Protein AF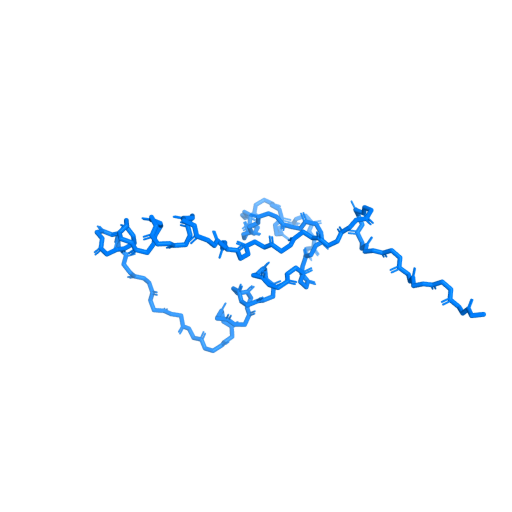-A0A382YCJ0-F1 (afdb_monomer_lite)

Organism: NCBI:txid408172

pLDDT: mean 95.51, std 6.32, range [52.97, 98.25]

Foldseek 3Di:
DDDDDADPPDNHQDALADDDVRVVVVVVVVVPDDDDDDDPVVVVVVVCNRVSVVPPDPDDDDPVRVVVPD

Secondary structure (DSSP, 8-state):
-PPPPPPTTSSS-------HHHHHHHHHHHTTSPP-PPPHHHHHHHHHHHTTTTTT--SPPPHHHHHHH-

InterPro domains:
  IPR015947 PUA-like superfamily [SSF88697] (5-70)
  IPR025980 ATP-sulfurylase PUA-like domain [PF14306] (7-70)

Sequence (70 aa):
MSELVLPHGSKTLLPLVLEGNAITTELEKAKSLPKITCSSREFGDVIMLGIGGFTPLDGFMTKIDWHSVC

Radius of gyration: 15.17 Å; chains: 1; bounding box: 34×39×36 Å

Structure (mmCIF, N/CA/C/O backbone):
data_AF-A0A382YCJ0-F1
#
_entry.id   AF-A0A382YCJ0-F1
#
loop_
_atom_site.group_PDB
_atom_site.id
_atom_site.type_symbol
_atom_site.label_atom_id
_atom_site.label_alt_id
_atom_site.label_comp_id
_atom_site.label_asym_id
_atom_site.label_entity_id
_atom_site.label_seq_id
_atom_site.pdbx_PDB_ins_code
_atom_site.Cartn_x
_atom_site.Cartn_y
_atom_site.Cartn_z
_atom_site.occupancy
_atom_site.B_iso_or_equiv
_atom_site.auth_seq_id
_atom_site.auth_comp_id
_atom_site.auth_asym_id
_atom_site.auth_atom_id
_atom_site.pdbx_PDB_model_num
ATOM 1 N N . MET A 1 1 ? 0.269 26.360 -23.895 1.00 52.97 1 MET A N 1
ATOM 2 C CA . MET A 1 1 ? 0.315 25.665 -22.591 1.00 52.97 1 MET A CA 1
ATOM 3 C C . MET A 1 1 ? 0.856 24.274 -22.851 1.00 52.97 1 MET A C 1
ATOM 5 O O . MET A 1 1 ? 0.377 23.659 -23.793 1.00 52.97 1 MET A O 1
ATOM 9 N N . SER A 1 2 ? 1.890 23.825 -22.137 1.00 70.44 2 SER A N 1
ATOM 10 C CA . SER A 1 2 ? 2.389 22.453 -22.292 1.00 70.44 2 SER A CA 1
ATOM 11 C C . SER A 1 2 ? 1.365 21.485 -21.711 1.00 70.44 2 SER A C 1
ATOM 13 O O . SER A 1 2 ? 0.930 21.674 -20.575 1.00 70.44 2 SER A O 1
ATOM 15 N N . GLU A 1 3 ? 0.971 20.478 -22.482 1.00 85.19 3 GLU A N 1
ATOM 16 C CA . GLU A 1 3 ? 0.136 19.392 -21.977 1.00 85.19 3 GLU A CA 1
ATOM 17 C C . GLU A 1 3 ? 0.896 18.631 -20.884 1.00 85.19 3 GLU A C 1
ATOM 19 O O . GLU A 1 3 ? 2.116 18.459 -20.961 1.00 85.19 3 GLU A O 1
ATOM 24 N N . LEU A 1 4 ? 0.184 18.228 -19.831 1.00 91.19 4 LEU A N 1
ATOM 25 C CA . LEU A 1 4 ? 0.770 17.409 -18.776 1.00 91.19 4 LEU A CA 1
ATOM 26 C C . LEU A 1 4 ? 1.163 16.049 -19.358 1.00 91.19 4 LEU A C 1
ATOM 28 O O . LEU A 1 4 ? 0.402 15.444 -20.113 1.00 91.19 4 LEU A O 1
ATOM 32 N N . VAL A 1 5 ? 2.348 15.565 -18.987 1.00 93.19 5 VAL A N 1
ATOM 33 C CA . VAL A 1 5 ? 2.805 14.231 -19.384 1.00 93.19 5 VAL A CA 1
ATOM 34 C C . VAL A 1 5 ? 1.905 13.182 -18.734 1.00 93.19 5 VAL A C 1
ATOM 36 O O . VAL A 1 5 ? 1.571 13.283 -17.552 1.00 93.19 5 VAL A O 1
ATOM 39 N N . LEU A 1 6 ? 1.513 12.176 -19.518 1.00 94.88 6 LEU A N 1
ATOM 40 C CA . LEU A 1 6 ? 0.717 11.063 -19.016 1.00 94.88 6 LEU A CA 1
ATOM 41 C C . LEU A 1 6 ? 1.520 10.216 -18.011 1.00 94.88 6 LEU A C 1
ATOM 43 O O . LEU A 1 6 ? 2.739 10.084 -18.153 1.00 94.88 6 LEU A O 1
ATOM 47 N N . PRO A 1 7 ? 0.853 9.593 -17.027 1.00 95.50 7 PRO A N 1
ATOM 48 C CA . PRO A 1 7 ? 1.489 8.638 -16.128 1.00 95.50 7 PRO A CA 1
ATOM 49 C C . PRO A 1 7 ? 2.123 7.455 -16.866 1.00 95.50 7 PRO A C 1
ATOM 51 O O . PRO A 1 7 ? 1.713 7.068 -17.960 1.00 95.50 7 PRO A O 1
ATOM 54 N N . HIS A 1 8 ? 3.126 6.843 -16.242 1.00 95.50 8 HIS A N 1
ATOM 55 C CA . HIS A 1 8 ? 3.772 5.663 -16.799 1.00 95.50 8 HIS A CA 1
ATOM 56 C C . HIS A 1 8 ? 2.793 4.478 -16.871 1.00 95.50 8 HIS A C 1
ATOM 58 O O . HIS A 1 8 ? 2.107 4.172 -15.899 1.00 95.50 8 HIS A O 1
ATOM 64 N N . GLY A 1 9 ? 2.714 3.813 -18.029 1.00 94.38 9 GLY A N 1
ATOM 65 C CA . GLY A 1 9 ? 1.917 2.590 -18.209 1.00 94.38 9 GLY A CA 1
ATOM 66 C C . GLY A 1 9 ? 0.394 2.753 -18.086 1.00 94.38 9 GLY A C 1
ATOM 67 O O . GLY A 1 9 ? -0.318 1.754 -18.138 1.00 94.38 9 GLY A O 1
ATOM 68 N N . SER A 1 10 ? -0.127 3.977 -17.941 1.00 94.06 10 SER A N 1
ATOM 69 C CA . SER A 1 10 ? -1.557 4.250 -17.755 1.00 94.06 10 SER A CA 1
ATOM 70 C C . SER A 1 10 ? -1.962 5.603 -18.352 1.00 94.06 10 SER A C 1
ATOM 72 O O . SER A 1 10 ? -1.146 6.504 -18.517 1.00 94.06 10 SER A O 1
ATOM 74 N N . LYS A 1 11 ? -3.252 5.775 -18.660 1.00 93.69 11 LYS A N 1
ATOM 75 C CA . LYS A 1 11 ? -3.817 7.075 -19.074 1.00 93.69 11 LYS A CA 1
ATOM 76 C C . LYS A 1 11 ? -4.048 8.019 -17.888 1.00 93.69 11 LYS A C 1
ATOM 78 O O . LYS A 1 11 ? -4.188 9.221 -18.090 1.00 93.69 11 LYS A O 1
ATOM 83 N N . THR A 1 12 ? -4.111 7.480 -16.673 1.00 95.12 12 THR A N 1
ATOM 84 C CA . THR A 1 12 ? -4.402 8.202 -15.425 1.00 95.12 12 THR A CA 1
ATOM 85 C C . THR A 1 12 ? -3.555 7.655 -14.280 1.00 95.12 12 THR A C 1
ATOM 87 O O . THR A 1 12 ? -3.057 6.532 -14.356 1.00 95.12 12 THR A O 1
ATOM 90 N N . LEU A 1 13 ? -3.384 8.433 -13.207 1.00 96.25 13 LEU A N 1
ATOM 91 C CA . LEU A 1 13 ? -2.775 7.906 -11.985 1.00 96.25 13 LEU A CA 1
ATOM 92 C C . LEU A 1 13 ? -3.666 6.802 -11.418 1.00 96.25 13 LEU A C 1
ATOM 94 O O . LEU A 1 13 ? -4.891 6.870 -11.548 1.00 96.25 13 LEU A O 1
ATOM 98 N N . LEU A 1 14 ? -3.044 5.816 -10.778 1.00 96.81 14 LEU A N 1
ATOM 99 C CA . LEU A 1 14 ? -3.730 4.717 -10.104 1.00 96.81 14 LEU A CA 1
ATOM 100 C C . LEU A 1 14 ? -3.339 4.699 -8.615 1.00 96.81 14 LEU A C 1
ATOM 102 O O . LEU A 1 14 ? -2.550 3.852 -8.201 1.00 96.81 14 LEU A O 1
ATOM 106 N N . PRO A 1 15 ? -3.822 5.659 -7.800 1.00 97.62 15 PRO A N 1
ATOM 107 C CA . PRO A 1 15 ? -3.597 5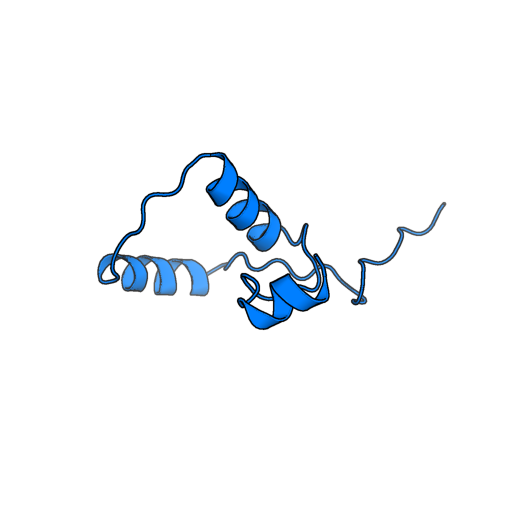.642 -6.358 1.00 97.62 15 PRO A CA 1
ATOM 108 C C . PRO A 1 15 ? -4.286 4.434 -5.719 1.00 97.62 15 PRO A C 1
ATOM 110 O O . PRO A 1 15 ? -5.428 4.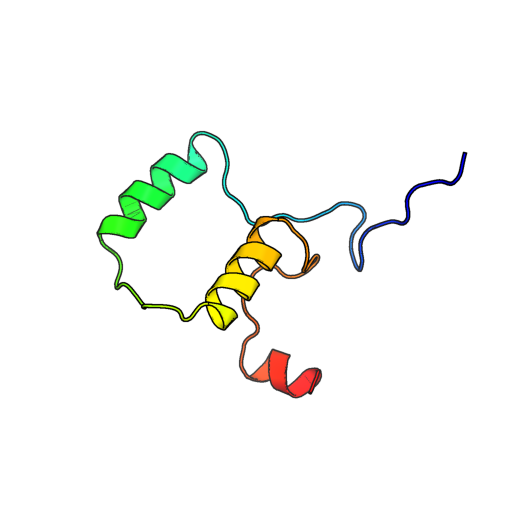125 -6.057 1.00 97.62 15 PRO A O 1
ATOM 113 N N . LEU A 1 16 ? -3.616 3.782 -4.767 1.00 98.00 16 LEU A N 1
ATOM 114 C CA . LEU A 1 16 ? -4.191 2.654 -4.019 1.00 98.00 16 LEU A CA 1
ATOM 115 C C . LEU A 1 16 ? -4.861 3.075 -2.705 1.00 98.00 16 LEU A C 1
ATOM 117 O O . LEU A 1 16 ? -5.341 2.229 -1.949 1.00 98.00 16 LEU A O 1
ATOM 121 N N . VAL A 1 17 ? -4.879 4.376 -2.398 1.00 97.12 17 VAL A N 1
ATOM 122 C CA . VAL A 1 17 ? -5.580 4.895 -1.223 1.00 97.12 17 VAL A CA 1
ATOM 123 C C . VAL A 1 17 ? -7.085 4.641 -1.342 1.00 97.12 17 VAL A C 1
ATOM 125 O O . VAL A 1 17 ? -7.706 4.892 -2.372 1.00 97.12 17 VAL A O 1
ATOM 128 N N . LEU A 1 18 ? -7.677 4.127 -0.266 1.00 97.44 18 LEU A N 1
ATOM 129 C CA . LEU A 1 18 ? -9.120 3.935 -0.178 1.00 97.44 18 LEU A CA 1
ATOM 130 C C . LEU A 1 18 ? -9.797 5.231 0.268 1.00 97.44 18 LEU A C 1
ATOM 132 O O . LEU A 1 18 ? -9.307 5.923 1.160 1.00 97.44 18 LEU A O 1
ATOM 136 N N . GLU A 1 19 ? -10.970 5.508 -0.292 1.00 95.31 19 GLU A N 1
ATOM 137 C CA . GLU A 1 19 ? -11.761 6.699 0.017 1.00 95.31 19 GLU A CA 1
ATOM 138 C C . GLU A 1 19 ? -13.184 6.336 0.479 1.00 95.31 19 GLU A C 1
ATOM 140 O O . GLU A 1 19 ? -13.675 5.218 0.285 1.00 95.31 19 GLU A O 1
ATOM 145 N N . GLY A 1 20 ? -13.863 7.288 1.125 1.00 96.44 20 GLY A N 1
ATOM 146 C CA . GLY A 1 20 ? -15.266 7.160 1.527 1.00 96.44 20 GLY A CA 1
ATOM 147 C C . GLY A 1 20 ? -15.550 5.974 2.458 1.00 96.44 20 GLY A C 1
ATOM 148 O O . GLY A 1 20 ? -14.933 5.816 3.506 1.00 96.44 20 GLY A O 1
ATOM 149 N N . ASN A 1 21 ? -16.514 5.129 2.093 1.00 97.31 21 ASN A N 1
ATOM 150 C CA . ASN A 1 21 ? -16.899 3.972 2.912 1.00 97.31 21 ASN A CA 1
ATOM 151 C C . ASN A 1 21 ? -15.910 2.797 2.816 1.00 97.31 21 ASN A C 1
ATOM 153 O O . ASN A 1 21 ? -15.932 1.900 3.661 1.00 97.31 21 ASN A O 1
ATOM 157 N N . ALA A 1 22 ? -15.047 2.774 1.796 1.00 97.12 22 ALA A N 1
ATOM 158 C CA . ALA A 1 22 ? -14.070 1.700 1.637 1.00 97.12 22 ALA A CA 1
ATOM 159 C C . ALA A 1 22 ? -12.990 1.780 2.725 1.00 97.12 22 ALA A C 1
ATOM 161 O O . ALA A 1 22 ? -12.656 0.764 3.332 1.00 97.12 22 ALA A O 1
ATOM 162 N N . ILE A 1 23 ? -12.510 2.991 3.041 1.00 97.06 23 ILE A N 1
ATOM 163 C CA . ILE A 1 23 ? -11.516 3.188 4.104 1.00 97.06 23 ILE A CA 1
ATOM 164 C C . ILE A 1 23 ? -12.069 2.808 5.479 1.00 97.06 23 ILE A C 1
ATOM 166 O O . ILE A 1 23 ? -11.380 2.132 6.234 1.00 97.06 23 ILE A O 1
ATOM 170 N N . THR A 1 24 ? -13.312 3.169 5.809 1.00 97.31 24 THR A N 1
ATOM 171 C CA . THR A 1 24 ? -13.901 2.816 7.112 1.00 97.31 24 THR A CA 1
ATOM 172 C C . THR A 1 24 ? -14.065 1.305 7.255 1.00 97.31 24 THR A C 1
ATOM 174 O O . THR A 1 24 ? -13.712 0.744 8.291 1.00 97.31 24 THR A O 1
ATOM 177 N N . THR A 1 25 ? -14.514 0.632 6.195 1.00 98.12 25 THR A N 1
ATOM 178 C CA . THR A 1 25 ? -14.686 -0.827 6.170 1.00 98.12 25 THR A CA 1
ATOM 179 C C . THR A 1 25 ? -13.354 -1.559 6.346 1.00 98.12 25 THR A C 1
ATOM 181 O O . THR A 1 25 ? -13.240 -2.450 7.191 1.00 98.12 25 THR A O 1
ATOM 184 N N . GLU A 1 26 ? -12.323 -1.175 5.590 1.00 97.81 26 GLU A N 1
ATOM 185 C CA . GLU A 1 26 ? -11.014 -1.830 5.677 1.00 97.81 26 GLU A CA 1
ATOM 186 C C . GLU A 1 26 ? -10.265 -1.473 6.968 1.00 97.81 26 GLU A C 1
ATOM 188 O O . GLU A 1 26 ? -9.562 -2.326 7.506 1.00 97.81 26 GLU A O 1
ATOM 193 N N . LEU A 1 27 ? -10.465 -0.280 7.542 1.00 97.50 27 LEU A N 1
ATOM 194 C CA . LEU A 1 27 ? -9.923 0.060 8.864 1.00 97.50 27 LEU A CA 1
ATOM 195 C C . LEU A 1 27 ? -10.521 -0.804 9.978 1.00 97.50 27 LEU A C 1
ATOM 197 O O . LEU A 1 27 ? -9.784 -1.234 10.866 1.00 97.50 27 LEU A O 1
ATOM 201 N N . GLU A 1 28 ? -11.826 -1.089 9.945 1.00 98.19 28 GLU A N 1
ATOM 202 C CA . GLU A 1 28 ? -12.445 -2.004 10.912 1.00 98.19 28 GLU A CA 1
ATOM 203 C C . GLU A 1 28 ? -11.901 -3.428 10.759 1.00 98.19 28 GLU A C 1
ATOM 205 O O . GLU A 1 28 ? -11.483 -4.041 11.743 1.00 98.19 28 GLU A O 1
ATOM 210 N N . LYS A 1 29 ? -11.807 -3.930 9.524 1.00 98.06 29 LYS A N 1
ATOM 211 C CA . LYS A 1 29 ? -11.221 -5.244 9.222 1.00 98.06 29 LYS A CA 1
ATOM 212 C C . LYS A 1 29 ? -9.747 -5.339 9.627 1.00 98.06 29 LYS A C 1
ATOM 214 O O . LYS A 1 29 ? -9.320 -6.358 10.166 1.00 98.06 29 LYS A O 1
ATOM 219 N N . ALA A 1 30 ? -8.964 -4.279 9.436 1.00 97.56 30 ALA A N 1
ATOM 220 C CA . ALA A 1 30 ? -7.547 -4.248 9.791 1.00 97.56 30 ALA A CA 1
ATOM 221 C C . ALA A 1 30 ? -7.296 -4.452 11.295 1.00 97.56 30 ALA A C 1
ATOM 223 O O . ALA A 1 30 ? -6.227 -4.932 11.674 1.00 97.56 30 ALA A O 1
ATOM 224 N N . LYS A 1 31 ? -8.271 -4.153 12.169 1.00 97.88 31 LYS A N 1
ATOM 225 C CA . LYS A 1 31 ? -8.141 -4.379 13.620 1.00 97.88 31 LYS A CA 1
ATOM 226 C C . LYS A 1 31 ? -7.969 -5.854 13.982 1.00 97.88 31 LYS A C 1
ATOM 228 O O . LYS A 1 31 ? -7.317 -6.134 14.985 1.00 97.88 31 LYS A O 1
ATOM 233 N N . SER A 1 32 ? -8.528 -6.774 13.193 1.00 97.94 32 SER A N 1
ATOM 234 C CA . SER A 1 32 ? -8.429 -8.220 13.437 1.00 97.94 32 SER A CA 1
ATOM 235 C C . SER A 1 32 ? -7.249 -8.892 12.732 1.00 97.94 32 SER A C 1
ATOM 237 O O . SER A 1 32 ? -7.033 -10.086 12.927 1.00 97.94 32 SER A O 1
ATOM 239 N N . LEU A 1 33 ? -6.506 -8.172 11.888 1.0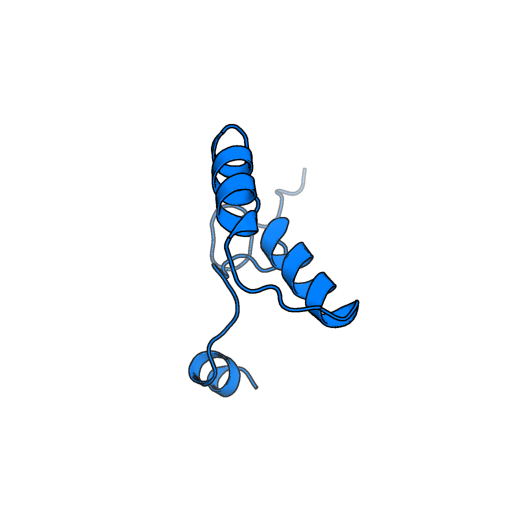0 98.19 33 LEU A N 1
ATOM 240 C CA . LEU A 1 33 ? -5.405 -8.746 11.116 1.00 98.19 33 LEU A CA 1
ATOM 241 C C . LEU A 1 33 ? -4.081 -8.721 11.900 1.00 98.19 33 LEU A C 1
ATOM 243 O O . LEU A 1 33 ? -3.865 -7.830 12.730 1.00 98.19 33 LEU A O 1
ATOM 247 N N . PRO A 1 34 ? -3.162 -9.667 11.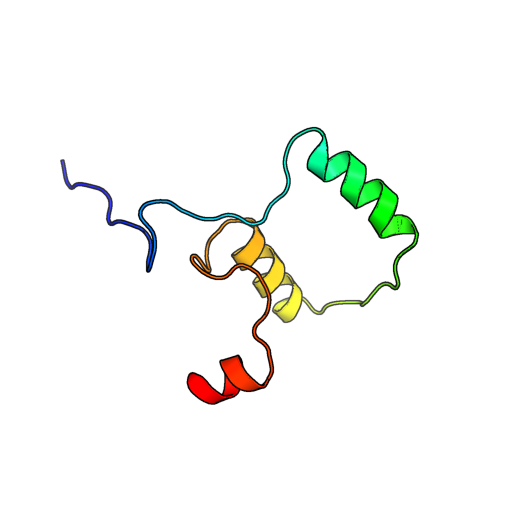621 1.00 98.25 34 PRO A N 1
ATOM 248 C CA . PRO A 1 34 ? -1.792 -9.585 12.106 1.00 98.25 34 PRO A CA 1
ATOM 249 C C . PRO A 1 34 ? -1.144 -8.263 11.694 1.00 98.25 34 PRO A C 1
ATOM 251 O O . PRO A 1 34 ? -1.277 -7.816 10.555 1.00 98.25 34 PRO A O 1
ATOM 254 N N . LYS A 1 35 ? -0.421 -7.648 12.630 1.00 96.50 35 LYS A N 1
ATOM 255 C CA . LYS A 1 35 ? 0.268 -6.376 12.408 1.00 96.50 35 LYS A CA 1
ATOM 256 C C . LYS A 1 35 ? 1.751 -6.619 12.184 1.00 96.50 35 LYS A C 1
ATOM 258 O O . LYS A 1 35 ? 2.375 -7.370 12.930 1.00 96.50 35 LYS A O 1
ATOM 263 N N . ILE A 1 36 ? 2.299 -5.939 11.186 1.00 95.62 36 ILE A N 1
ATOM 264 C CA . ILE A 1 36 ? 3.728 -5.911 10.888 1.00 95.62 36 ILE A CA 1
ATOM 265 C C . ILE A 1 36 ? 4.203 -4.480 11.132 1.00 95.62 36 ILE A C 1
ATOM 267 O O . ILE A 1 36 ? 3.593 -3.531 10.642 1.00 95.62 36 ILE A O 1
ATOM 271 N N . THR A 1 37 ? 5.260 -4.319 11.926 1.00 96.06 37 THR A N 1
ATOM 272 C CA . THR A 1 37 ? 5.887 -3.011 12.141 1.00 96.06 37 THR A CA 1
ATOM 273 C C . THR A 1 37 ? 6.817 -2.713 10.974 1.00 96.06 37 THR A C 1
ATOM 275 O O . THR A 1 37 ? 7.703 -3.514 10.688 1.00 96.06 37 THR A O 1
ATOM 278 N N . CYS A 1 38 ? 6.642 -1.554 10.345 1.00 94.88 38 CYS A N 1
ATOM 279 C CA . CYS A 1 38 ? 7.494 -1.091 9.254 1.00 94.88 38 CYS A CA 1
ATOM 280 C C . CYS A 1 38 ? 8.497 -0.045 9.752 1.00 94.88 38 CYS A C 1
ATOM 282 O O . CYS A 1 38 ? 8.176 0.806 10.586 1.00 94.88 38 CYS A O 1
ATOM 284 N N . SER A 1 39 ? 9.703 -0.074 9.200 1.00 97.75 39 SER A N 1
ATOM 285 C CA . SER A 1 39 ? 10.657 1.031 9.256 1.00 97.75 39 SER A CA 1
ATOM 286 C C . SER A 1 39 ? 10.176 2.225 8.422 1.00 97.75 39 SER A C 1
ATOM 288 O O . SER A 1 39 ? 9.260 2.119 7.603 1.00 97.75 39 SER A O 1
ATOM 290 N N . SER A 1 40 ? 10.834 3.378 8.580 1.00 97.00 40 SER A N 1
ATOM 291 C CA . SER A 1 40 ? 10.539 4.568 7.770 1.00 97.00 40 SER A CA 1
ATOM 292 C C . SER A 1 40 ? 10.746 4.335 6.272 1.00 97.00 40 SER A C 1
ATOM 294 O O . SER A 1 40 ? 10.030 4.922 5.463 1.00 97.00 40 SER A O 1
ATOM 296 N N . ARG A 1 41 ? 11.697 3.468 5.895 1.00 97.25 41 ARG A N 1
ATOM 297 C CA . ARG A 1 41 ? 11.955 3.132 4.494 1.00 97.25 41 ARG A CA 1
ATOM 298 C C . ARG A 1 41 ? 10.785 2.367 3.884 1.00 97.25 41 ARG A C 1
ATOM 300 O O . ARG A 1 41 ? 10.274 2.789 2.856 1.00 97.25 41 ARG A O 1
ATOM 307 N N . GLU A 1 42 ? 10.355 1.293 4.537 1.00 96.56 42 GLU A N 1
ATOM 308 C CA . GLU A 1 42 ? 9.248 0.447 4.064 1.00 96.56 42 GLU A CA 1
ATOM 309 C C . GLU A 1 42 ? 7.922 1.214 4.073 1.00 96.56 42 GLU A C 1
ATOM 311 O O . GLU A 1 42 ? 7.109 1.081 3.162 1.00 96.56 42 GLU A O 1
ATOM 316 N N . PHE A 1 43 ? 7.713 2.077 5.072 1.00 96.75 43 PHE A N 1
ATOM 317 C CA . PHE A 1 43 ? 6.537 2.941 5.113 1.00 96.75 43 PHE A CA 1
ATOM 318 C C . PHE A 1 43 ? 6.503 3.934 3.941 1.00 96.75 43 PHE A C 1
ATOM 320 O O . PHE A 1 43 ? 5.427 4.243 3.432 1.00 96.7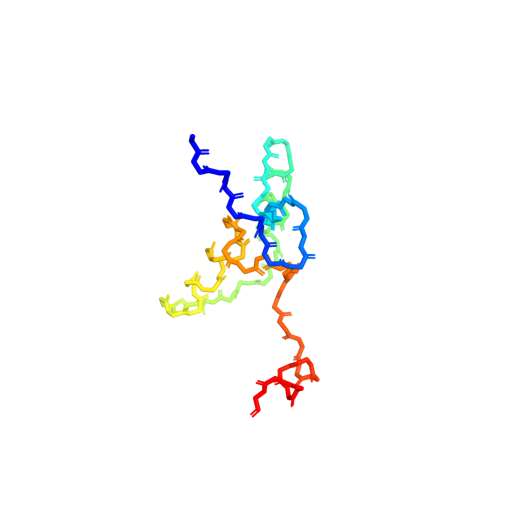5 43 PHE A O 1
ATOM 327 N N . GLY A 1 44 ? 7.666 4.393 3.466 1.00 97.88 44 GLY A N 1
ATOM 328 C CA . GLY A 1 44 ? 7.767 5.221 2.264 1.00 97.88 44 GLY A CA 1
ATOM 329 C C . GLY A 1 44 ? 7.168 4.544 1.029 1.00 97.88 44 GLY A C 1
ATOM 330 O O . GLY A 1 44 ? 6.412 5.181 0.297 1.00 97.88 44 GLY A O 1
ATOM 331 N N . ASP A 1 45 ? 7.421 3.248 0.843 1.00 97.44 45 ASP A N 1
ATOM 332 C CA . ASP A 1 45 ? 6.876 2.489 -0.289 1.00 97.44 45 ASP A CA 1
ATOM 333 C C . ASP A 1 45 ? 5.343 2.357 -0.197 1.00 97.44 45 ASP A C 1
ATOM 335 O O . ASP A 1 45 ? 4.648 2.511 -1.203 1.00 97.44 45 ASP A O 1
ATOM 339 N N . VAL A 1 46 ? 4.793 2.181 1.014 1.00 97.25 46 VAL A N 1
ATOM 340 C CA . VAL A 1 46 ? 3.333 2.190 1.249 1.00 97.25 46 VAL A CA 1
ATOM 341 C C . VAL A 1 46 ? 2.717 3.530 0.834 1.00 97.25 46 VAL A C 1
ATOM 343 O O . VAL A 1 46 ? 1.675 3.553 0.178 1.00 97.25 46 VAL A O 1
ATOM 346 N N . ILE A 1 47 ? 3.359 4.651 1.178 1.00 97.75 47 ILE A N 1
ATOM 347 C CA . ILE A 1 47 ? 2.882 5.986 0.791 1.00 97.75 47 ILE A CA 1
ATOM 348 C C . ILE A 1 47 ? 2.941 6.172 -0.727 1.00 97.75 47 ILE A C 1
ATOM 350 O O . ILE A 1 47 ? 1.973 6.661 -1.309 1.00 97.75 47 ILE A O 1
ATOM 354 N N . MET A 1 48 ? 4.032 5.759 -1.376 1.00 98.12 48 MET A N 1
ATOM 355 C CA . MET A 1 48 ? 4.195 5.880 -2.829 1.00 98.12 48 MET A CA 1
ATOM 356 C C . MET A 1 48 ? 3.141 5.085 -3.606 1.00 98.12 48 MET A C 1
ATOM 358 O O . MET A 1 48 ? 2.614 5.588 -4.600 1.00 98.12 48 MET A O 1
ATOM 362 N N . LEU A 1 49 ? 2.776 3.892 -3.130 1.00 98.19 49 LEU A N 1
ATOM 363 C CA . LEU A 1 49 ? 1.637 3.128 -3.646 1.00 98.19 49 LEU A CA 1
ATOM 364 C C . LEU A 1 49 ? 0.308 3.860 -3.392 1.00 98.19 49 LEU A C 1
ATOM 366 O O . LEU A 1 49 ? -0.503 4.030 -4.304 1.00 98.19 49 LEU A O 1
ATOM 370 N N . GLY A 1 50 ? 0.102 4.360 -2.171 1.00 97.75 50 GLY A N 1
ATOM 371 C CA . GLY A 1 50 ? -1.124 5.051 -1.771 1.00 97.75 50 GLY A CA 1
ATOM 372 C C . GLY A 1 50 ? -1.440 6.283 -2.620 1.00 97.75 50 GLY A C 1
ATOM 373 O O . GLY A 1 50 ? -2.579 6.443 -3.046 1.00 97.75 50 GLY A O 1
ATOM 374 N N . ILE A 1 51 ? -0.443 7.121 -2.922 1.00 97.62 51 ILE A N 1
ATOM 375 C CA . ILE A 1 51 ? -0.627 8.356 -3.709 1.00 97.62 51 ILE A CA 1
ATOM 376 C C . ILE A 1 51 ? -0.533 8.144 -5.230 1.00 97.62 51 ILE A C 1
ATOM 378 O O . ILE A 1 51 ? -0.672 9.099 -5.992 1.00 97.62 51 ILE A O 1
ATOM 382 N N . GLY A 1 52 ? -0.257 6.918 -5.688 1.00 97.44 52 GLY A N 1
ATOM 383 C CA . GLY A 1 52 ? -0.083 6.601 -7.110 1.00 97.44 52 GLY A CA 1
ATOM 384 C C . GLY A 1 52 ? 1.289 6.976 -7.682 1.00 97.44 52 GLY A C 1
ATOM 385 O O . GLY A 1 52 ? 1.467 6.957 -8.901 1.00 97.44 52 GLY A O 1
ATOM 386 N N . GLY A 1 53 ? 2.277 7.275 -6.834 1.00 97.25 53 GLY A N 1
ATOM 387 C CA . GLY A 1 53 ? 3.656 7.556 -7.244 1.00 97.25 53 GLY A CA 1
ATOM 388 C C . GLY A 1 53 ? 4.356 6.360 -7.900 1.00 97.25 53 GLY A C 1
ATOM 389 O O . GLY A 1 53 ? 5.318 6.549 -8.638 1.00 97.25 53 GLY A O 1
ATOM 390 N N . PHE A 1 54 ? 3.840 5.148 -7.681 1.00 97.44 54 PHE A N 1
ATOM 391 C CA . PHE A 1 54 ? 4.272 3.916 -8.347 1.00 97.44 54 PHE A CA 1
ATOM 392 C C . PHE A 1 54 ? 3.288 3.398 -9.402 1.00 97.44 54 PHE A C 1
ATOM 394 O O . PHE A 1 54 ? 3.347 2.227 -9.758 1.00 97.44 54 PHE A O 1
ATOM 401 N N . THR A 1 55 ? 2.403 4.245 -9.941 1.00 97.25 55 THR A N 1
ATOM 402 C CA . THR A 1 55 ? 1.574 3.867 -11.103 1.00 97.25 55 THR A CA 1
ATOM 403 C C . THR A 1 55 ? 2.470 3.237 -12.191 1.00 97.25 55 THR A C 1
ATOM 405 O O . THR A 1 55 ? 3.468 3.863 -12.562 1.00 97.25 55 THR A O 1
ATOM 408 N N . PRO A 1 56 ? 2.161 2.026 -12.703 1.00 96.38 56 PRO A N 1
ATOM 409 C CA . PRO A 1 56 ? 0.877 1.315 -12.630 1.00 96.38 56 PRO A CA 1
ATOM 410 C C . PRO A 1 56 ? 0.798 0.165 -11.603 1.00 96.38 56 PRO A C 1
ATOM 412 O O . PRO A 1 56 ? -0.061 -0.699 -11.749 1.00 96.38 56 PRO A O 1
ATOM 415 N N . LEU A 1 57 ? 1.685 0.105 -10.607 1.00 97.38 57 LEU A N 1
ATOM 416 C CA . LEU A 1 57 ? 1.675 -0.976 -9.617 1.00 97.38 57 LEU A CA 1
ATOM 417 C C . LEU A 1 57 ? 0.379 -0.988 -8.793 1.00 97.38 57 LEU A C 1
ATOM 419 O O . LEU A 1 57 ? -0.082 0.054 -8.327 1.00 97.38 57 LEU A O 1
ATOM 423 N N . ASP A 1 58 ? -0.157 -2.186 -8.568 1.00 96.31 58 ASP A N 1
ATOM 424 C CA . ASP A 1 58 ? -1.349 -2.464 -7.759 1.00 96.31 58 ASP A CA 1
ATOM 425 C C . ASP A 1 58 ? -1.018 -3.048 -6.371 1.00 96.31 58 ASP A C 1
ATOM 427 O O . ASP A 1 58 ? -1.912 -3.337 -5.573 1.00 96.31 58 ASP A O 1
ATOM 431 N N . GLY A 1 59 ? 0.271 -3.177 -6.048 1.00 97.00 59 GLY A N 1
ATOM 432 C CA . GLY A 1 59 ? 0.753 -3.662 -4.762 1.00 97.00 59 GLY A CA 1
ATOM 433 C C . GLY A 1 59 ? 2.269 -3.841 -4.720 1.00 97.00 59 GLY A C 1
ATOM 434 O O . GLY A 1 59 ? 3.006 -3.369 -5.587 1.00 97.00 59 GLY A O 1
ATOM 435 N N . PHE A 1 60 ? 2.743 -4.530 -3.680 1.00 97.06 60 PHE A N 1
ATOM 436 C CA . PHE A 1 60 ? 4.145 -4.930 -3.581 1.00 97.06 60 PHE A CA 1
ATOM 437 C C . PHE A 1 60 ? 4.475 -6.028 -4.595 1.00 97.06 60 PHE A C 1
ATOM 439 O O . PHE A 1 60 ? 3.702 -6.967 -4.780 1.00 97.06 60 PHE A O 1
ATOM 446 N N . MET A 1 61 ? 5.663 -5.934 -5.192 1.00 97.25 61 MET A N 1
ATOM 447 C CA . MET A 1 61 ? 6.191 -6.951 -6.098 1.00 97.25 61 MET A CA 1
ATOM 448 C C . MET A 1 61 ? 6.350 -8.299 -5.395 1.00 97.25 61 MET A C 1
ATOM 450 O O . MET A 1 61 ? 6.817 -8.378 -4.254 1.00 97.25 61 MET A O 1
ATOM 454 N N . THR A 1 62 ? 6.037 -9.379 -6.106 1.00 97.25 62 THR A N 1
ATOM 455 C CA . THR A 1 62 ? 6.441 -10.711 -5.666 1.00 97.25 62 THR A CA 1
ATOM 456 C C . THR A 1 62 ? 7.945 -10.895 -5.858 1.00 97.25 62 THR A C 1
ATOM 458 O O . THR A 1 62 ? 8.625 -10.122 -6.536 1.00 97.25 62 THR A O 1
ATOM 461 N N . LYS A 1 63 ? 8.484 -11.983 -5.304 1.00 97.38 63 LYS A N 1
ATOM 462 C CA . LYS A 1 63 ? 9.885 -12.352 -5.527 1.00 97.38 63 LYS A CA 1
ATOM 463 C C . LYS A 1 63 ? 10.223 -12.497 -7.020 1.00 97.38 63 LYS A C 1
ATOM 465 O O . LYS A 1 63 ? 11.323 -12.136 -7.424 1.00 97.38 63 LYS A O 1
ATOM 470 N N . ILE A 1 64 ? 9.306 -13.046 -7.820 1.00 97.81 64 ILE A N 1
ATOM 471 C CA . ILE A 1 64 ? 9.527 -13.263 -9.258 1.00 97.81 64 ILE A CA 1
ATOM 472 C C . ILE A 1 64 ? 9.568 -11.918 -9.986 1.00 97.81 64 ILE A C 1
ATOM 474 O O . ILE A 1 64 ? 10.493 -11.687 -10.762 1.00 97.81 64 ILE A O 1
ATOM 478 N N . ASP A 1 65 ? 8.626 -11.022 -9.682 1.00 96.69 65 ASP A N 1
ATOM 479 C CA . ASP A 1 65 ? 8.577 -9.685 -10.284 1.00 96.69 65 ASP A CA 1
ATOM 480 C C . ASP A 1 65 ? 9.857 -8.909 -9.974 1.00 96.69 65 ASP A C 1
ATOM 482 O O . ASP A 1 65 ? 10.486 -8.365 -10.879 1.00 96.69 65 ASP A O 1
ATOM 486 N N . TRP A 1 66 ? 10.304 -8.943 -8.715 1.00 96.25 66 TRP A N 1
ATOM 487 C CA . TRP A 1 66 ? 11.531 -8.274 -8.288 1.00 96.25 66 TRP A CA 1
ATOM 488 C C . TRP A 1 66 ? 12.767 -8.776 -9.047 1.00 96.25 66 TRP A C 1
ATOM 490 O O . TRP A 1 66 ? 13.551 -7.975 -9.548 1.00 96.25 66 TRP A O 1
ATOM 500 N N . HIS A 1 67 ? 12.912 -10.095 -9.210 1.00 97.19 67 HIS A N 1
ATOM 501 C CA . HIS A 1 67 ? 14.018 -10.676 -9.979 1.00 97.19 67 HIS A CA 1
ATOM 502 C C . HIS A 1 67 ? 13.990 -10.332 -11.473 1.00 97.19 67 HIS A C 1
ATOM 504 O O . HIS A 1 67 ? 15.008 -10.474 -12.140 1.00 97.19 67 HIS A O 1
ATOM 510 N N . SER A 1 68 ? 12.847 -9.921 -12.023 1.00 96.81 68 SER A N 1
ATOM 511 C CA . SER A 1 68 ? 12.765 -9.534 -13.435 1.00 96.81 68 SER A CA 1
ATOM 512 C C . SER A 1 68 ? 13.268 -8.111 -13.708 1.00 96.81 68 SER A C 1
ATOM 514 O O . SER A 1 68 ? 13.527 -7.774 -14.863 1.00 96.81 68 SER A O 1
ATOM 516 N N . VAL A 1 69 ? 13.411 -7.282 -12.665 1.00 95.25 69 VAL A N 1
ATOM 517 C CA . VAL A 1 69 ? 13.740 -5.848 -12.776 1.00 95.25 69 VAL A CA 1
ATOM 518 C C . VAL A 1 69 ? 15.028 -5.437 -12.051 1.00 95.25 69 VAL A C 1
ATOM 520 O O . VAL A 1 69 ? 15.435 -4.281 -12.163 1.00 95.25 69 VAL A O 1
ATOM 523 N N . CYS A 1 70 ? 15.656 -6.347 -11.303 1.00 90.44 70 CYS A N 1
ATOM 524 C CA . CYS A 1 70 ? 16.920 -6.155 -10.582 1.00 90.44 70 CYS A CA 1
ATOM 525 C C . CYS A 1 70 ? 17.975 -7.141 -11.085 1.00 90.44 70 CYS A C 1
ATOM 527 O O . CYS A 1 70 ? 19.119 -6.691 -11.314 1.00 90.44 70 CYS A O 1
#